Protein AF-A0A6I1YQI7-F1 (afdb_monomer_lite)

Structure (mmCIF, N/CA/C/O backbone):
data_AF-A0A6I1YQI7-F1
#
_entry.id   AF-A0A6I1YQI7-F1
#
loop_
_atom_site.group_PDB
_atom_site.id
_atom_site.type_symbol
_atom_site.label_atom_id
_atom_site.label_alt_id
_atom_site.label_comp_id
_atom_site.label_asym_id
_atom_site.label_entity_id
_atom_site.label_seq_id
_atom_site.pdbx_PDB_ins_code
_atom_site.Cartn_x
_atom_site.Cartn_y
_atom_site.Cartn_z
_atom_site.occupancy
_atom_site.B_iso_or_equiv
_atom_site.auth_seq_id
_atom_site.auth_comp_id
_atom_site.auth_asym_id
_atom_site.auth_atom_id
_atom_site.pdbx_PDB_model_num
ATOM 1 N N . MET A 1 1 ? -21.410 -5.349 -3.466 1.00 30.69 1 MET A N 1
ATOM 2 C CA . MET A 1 1 ? -21.920 -4.052 -3.978 1.00 30.69 1 MET A CA 1
ATOM 3 C C . MET A 1 1 ? -21.122 -3.729 -5.241 1.00 30.69 1 MET A C 1
ATOM 5 O O . MET A 1 1 ? -19.906 -3.779 -5.167 1.00 30.69 1 MET A O 1
ATOM 9 N N . HIS A 1 2 ? -21.737 -3.536 -6.415 1.00 34.19 2 HIS A N 1
ATOM 10 C CA . HIS A 1 2 ? -20.992 -3.316 -7.671 1.00 34.19 2 HIS A CA 1
ATOM 11 C C . HIS A 1 2 ? -20.750 -1.815 -7.875 1.00 34.19 2 HIS A C 1
ATOM 13 O O . HIS A 1 2 ? -21.708 -1.062 -8.041 1.00 34.19 2 HIS A O 1
ATOM 19 N N . HIS A 1 3 ? -19.485 -1.387 -7.859 1.00 39.25 3 HIS A N 1
ATOM 20 C CA . HIS A 1 3 ? -19.088 -0.004 -8.123 1.00 39.25 3 HIS A CA 1
ATOM 21 C C . HIS A 1 3 ? -18.187 0.053 -9.356 1.00 39.25 3 HIS A C 1
ATOM 23 O O . HIS A 1 3 ? -17.131 -0.569 -9.392 1.00 39.25 3 HIS A O 1
ATOM 29 N N . SER A 1 4 ? -18.617 0.795 -10.374 1.00 38.75 4 SER A N 1
ATOM 30 C CA . SER A 1 4 ? -17.836 1.068 -11.579 1.00 38.75 4 SER A CA 1
ATOM 31 C C . SER A 1 4 ? -17.200 2.453 -11.482 1.00 38.75 4 SER A C 1
ATOM 33 O O . SER A 1 4 ? -17.924 3.440 -11.338 1.00 38.75 4 SER A O 1
ATOM 35 N N . TYR A 1 5 ? -15.878 2.539 -11.623 1.00 39.06 5 TYR A N 1
ATOM 36 C CA . TYR A 1 5 ? -15.168 3.808 -11.791 1.00 39.06 5 TYR A CA 1
ATOM 37 C C . TYR A 1 5 ? -14.811 4.002 -13.266 1.00 39.06 5 TYR A C 1
ATOM 39 O O . TYR A 1 5 ? -14.244 3.122 -13.907 1.00 39.06 5 TYR A O 1
ATOM 47 N N . GLY A 1 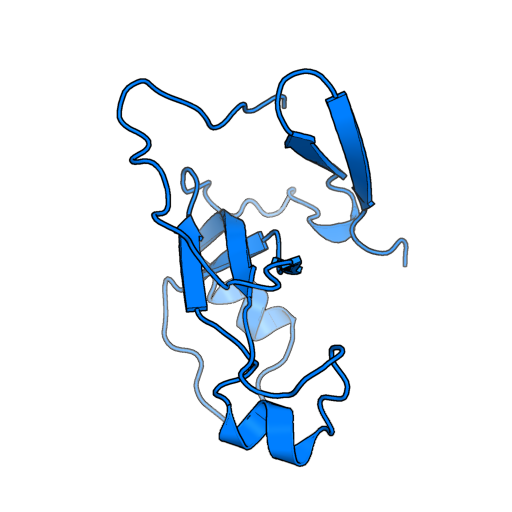6 ? -15.236 5.142 -13.812 1.00 44.47 6 GLY A N 1
ATOM 48 C CA . GLY A 1 6 ? -15.210 5.451 -15.243 1.00 44.47 6 GLY A CA 1
ATOM 49 C C . GLY A 1 6 ? -16.269 6.497 -15.589 1.00 44.47 6 GLY A C 1
ATOM 50 O O . GLY A 1 6 ? -17.145 6.254 -16.413 1.00 44.47 6 GLY A O 1
ATOM 51 N N . GLY A 1 7 ? -16.255 7.624 -14.874 1.00 33.59 7 GLY A N 1
ATOM 52 C CA . GLY A 1 7 ? -17.152 8.748 -15.139 1.00 33.59 7 GLY A CA 1
ATOM 53 C C . GLY A 1 7 ? -16.616 9.662 -16.250 1.00 33.59 7 GLY A C 1
ATOM 54 O O . GLY A 1 7 ? -15.406 9.680 -16.500 1.00 33.59 7 GLY A O 1
ATOM 55 N N . PRO A 1 8 ? -17.488 10.442 -16.915 1.00 30.09 8 PRO A N 1
ATOM 56 C CA . PRO A 1 8 ? -17.060 11.464 -17.866 1.00 30.09 8 PRO A CA 1
ATOM 57 C C . PRO A 1 8 ? -16.129 12.456 -17.152 1.00 30.09 8 PRO A C 1
ATOM 59 O O . PRO A 1 8 ? -16.554 13.151 -16.235 1.00 30.09 8 PRO A O 1
ATOM 62 N N . GLY A 1 9 ? -14.850 12.475 -17.538 1.00 39.84 9 GLY A N 1
ATOM 63 C CA . GLY A 1 9 ? -13.818 13.314 -16.912 1.00 39.84 9 GLY A CA 1
ATOM 64 C C . GLY A 1 9 ? -12.516 12.595 -16.548 1.00 39.84 9 GLY A C 1
ATOM 65 O O . GLY A 1 9 ? -11.545 13.269 -16.218 1.00 39.84 9 GLY A O 1
ATOM 66 N N . ALA A 1 10 ? -12.447 11.261 -16.646 1.00 44.53 10 ALA A N 1
ATOM 67 C CA . ALA A 1 10 ? -11.173 10.549 -16.537 1.00 44.53 10 ALA A CA 1
ATOM 68 C C . ALA A 1 10 ? -10.238 10.983 -17.681 1.00 44.53 10 ALA A C 1
ATOM 70 O O . ALA A 1 10 ? -10.503 10.714 -18.856 1.00 44.53 10 ALA A O 1
ATOM 71 N N . GLN A 1 11 ? -9.172 11.709 -17.345 1.00 41.81 11 GLN A N 1
ATOM 72 C CA . GLN A 1 11 ? -8.221 12.205 -18.331 1.00 41.81 11 GLN A CA 1
ATOM 73 C C . GLN A 1 11 ? -7.343 11.042 -18.828 1.00 41.81 11 GLN A C 1
ATOM 75 O O . GLN A 1 11 ? -6.831 10.281 -18.003 1.00 41.81 11 GLN A O 1
ATOM 80 N N . PRO A 1 12 ? -7.147 10.879 -20.149 1.00 49.44 12 PRO A N 1
ATOM 81 C CA . PRO A 1 12 ? -6.249 9.857 -20.675 1.00 49.44 12 PRO A CA 1
ATOM 82 C C . PRO A 1 12 ? -4.833 10.043 -20.123 1.00 49.44 12 PRO A C 1
ATOM 84 O O . PRO A 1 12 ? -4.306 11.156 -20.151 1.00 49.44 12 PRO A O 1
ATOM 87 N N . VAL A 1 13 ? -4.203 8.959 -19.664 1.00 52.16 13 VAL A N 1
ATOM 88 C CA . VAL A 1 13 ? -2.779 8.955 -19.300 1.00 52.16 13 VAL A CA 1
ATOM 89 C C . VAL A 1 13 ? -1.957 9.055 -20.596 1.00 52.16 13 VAL A C 1
ATOM 91 O O . VAL A 1 13 ? -2.028 8.133 -21.414 1.00 52.16 13 VAL A O 1
ATOM 94 N N . PRO A 1 14 ? -1.197 10.140 -20.842 1.00 43.88 14 PRO A N 1
ATOM 95 C CA . PRO A 1 14 ? -0.382 10.260 -22.052 1.00 43.88 14 PRO A CA 1
ATOM 96 C C . PRO A 1 14 ? 0.773 9.245 -22.015 1.00 43.88 14 PRO A C 1
ATOM 98 O O . PRO A 1 14 ? 1.411 9.098 -20.974 1.00 43.88 14 PRO A O 1
ATOM 101 N N . ARG A 1 15 ? 1.077 8.563 -23.130 1.00 60.75 15 ARG A N 1
ATOM 102 C CA . ARG A 1 15 ? 2.255 7.675 -23.265 1.00 60.75 15 ARG A CA 1
ATOM 103 C C . ARG A 1 15 ? 3.142 8.079 -24.439 1.00 60.75 15 ARG A C 1
ATOM 105 O O . ARG A 1 15 ? 2.623 8.570 -25.444 1.00 60.75 15 ARG A O 1
ATOM 112 N N . PRO A 1 16 ? 4.455 7.796 -24.328 1.00 45.50 16 PRO A N 1
ATOM 113 C CA . PRO A 1 16 ? 4.951 6.716 -25.190 1.00 45.50 16 PRO A CA 1
ATOM 114 C C . PRO A 1 16 ? 5.634 5.503 -24.518 1.00 45.50 16 PRO A C 1
ATOM 116 O O . PRO A 1 16 ? 5.692 4.480 -25.185 1.00 45.50 16 PRO A O 1
ATOM 119 N N . GLU A 1 17 ? 6.098 5.511 -23.258 1.00 52.25 17 GLU A N 1
ATOM 120 C CA . GLU A 1 17 ? 7.034 4.442 -22.795 1.00 52.25 17 GLU A CA 1
ATOM 121 C C . GLU A 1 17 ? 6.764 3.827 -21.404 1.00 52.25 17 GLU A C 1
ATOM 123 O O . GLU A 1 17 ? 7.649 3.200 -20.838 1.00 52.25 17 GLU A O 1
ATOM 128 N N . LEU A 1 18 ? 5.556 3.940 -20.834 1.00 54.88 18 LEU A N 1
ATOM 129 C CA . LEU A 1 18 ? 5.277 3.261 -19.552 1.00 54.88 18 LEU A CA 1
ATOM 130 C C . LEU A 1 18 ? 5.188 1.741 -19.758 1.00 54.88 18 LEU A C 1
ATOM 132 O O . LEU A 1 18 ? 4.372 1.294 -20.578 1.00 54.88 18 LEU A O 1
ATOM 136 N N . GLN A 1 19 ? 5.902 0.956 -18.950 1.00 55.78 19 GLN A N 1
ATOM 137 C CA . GLN A 1 19 ? 5.705 -0.497 -18.831 1.00 55.78 19 GLN A CA 1
ATOM 138 C C . GLN A 1 19 ? 4.636 -0.829 -17.778 1.00 55.78 19 GLN A C 1
ATOM 140 O O . GLN A 1 19 ? 4.703 -1.868 -17.138 1.00 55.78 19 GLN A O 1
ATOM 145 N N . ALA A 1 20 ? 3.656 0.061 -17.604 1.00 61.56 20 ALA A N 1
ATOM 146 C CA . ALA A 1 20 ? 2.817 0.129 -16.418 1.00 61.56 20 ALA A CA 1
ATOM 147 C C . ALA A 1 20 ? 2.053 -1.156 -16.062 1.00 61.56 20 ALA A C 1
ATOM 149 O O . ALA A 1 20 ? 1.393 -1.763 -16.912 1.00 61.56 20 ALA A O 1
ATOM 150 N N . PHE A 1 21 ? 2.051 -1.467 -14.765 1.00 68.50 21 PHE A N 1
ATOM 151 C CA . PHE A 1 21 ? 1.157 -2.436 -14.132 1.00 68.50 21 PHE A CA 1
ATOM 152 C C . PHE A 1 21 ? 0.192 -1.738 -13.169 1.00 68.50 21 PHE A C 1
ATOM 154 O O . PHE A 1 21 ? 0.418 -0.597 -12.763 1.00 68.50 21 PHE A O 1
ATOM 161 N N . PHE A 1 22 ? -0.893 -2.435 -12.823 1.00 68.94 22 PHE A N 1
ATOM 162 C CA . PHE A 1 22 ? -1.848 -1.977 -11.818 1.00 68.94 22 PHE A CA 1
ATOM 163 C C . PHE A 1 22 ? -1.560 -2.648 -10.472 1.00 68.94 22 PHE A C 1
ATOM 165 O O . PHE A 1 22 ? -1.574 -3.879 -10.391 1.00 68.94 22 PHE A O 1
ATOM 172 N N . GLY A 1 23 ? -1.272 -1.831 -9.459 1.00 62.62 23 GLY A N 1
ATOM 173 C CA . GLY A 1 23 ? -0.967 -2.234 -8.083 1.00 62.62 23 GLY A CA 1
ATOM 174 C C . GLY A 1 23 ? -2.103 -1.931 -7.099 1.00 62.62 23 GLY A C 1
ATOM 175 O O . GLY A 1 23 ? -3.096 -1.304 -7.464 1.00 62.62 23 GLY A O 1
ATOM 176 N N . GLU A 1 24 ? -1.940 -2.451 -5.879 1.00 68.31 24 GLU A N 1
ATOM 177 C CA . GLU A 1 24 ? -2.636 -2.095 -4.627 1.00 68.31 24 GLU A CA 1
ATOM 178 C C . GLU A 1 24 ? -4.084 -1.588 -4.756 1.00 68.31 24 GLU A C 1
ATOM 180 O O . GLU A 1 24 ? -4.346 -0.389 -4.804 1.00 68.31 24 GLU A O 1
ATOM 185 N N . PRO A 1 25 ? -5.079 -2.491 -4.765 1.00 79.94 25 PRO A N 1
ATOM 186 C CA . PRO A 1 25 ? -6.443 -2.083 -5.053 1.00 79.94 25 PRO A CA 1
ATOM 187 C C . PRO A 1 25 ? -7.203 -1.482 -3.861 1.00 79.94 25 PRO A C 1
ATOM 189 O O . PRO A 1 25 ? -8.371 -1.132 -4.018 1.00 79.94 25 PRO A O 1
ATOM 192 N N . VAL A 1 26 ? -6.608 -1.411 -2.666 1.00 88.94 26 VAL A N 1
ATOM 193 C CA . VAL A 1 26 ? -7.269 -0.921 -1.446 1.00 88.94 26 VAL A CA 1
ATOM 194 C C . VAL A 1 26 ? -6.377 0.094 -0.752 1.00 88.94 26 VAL A C 1
ATOM 196 O O . VAL A 1 26 ? -5.259 -0.238 -0.371 1.00 88.94 26 VAL A O 1
ATOM 199 N N . ALA A 1 27 ? -6.922 1.282 -0.507 1.00 92.69 27 ALA A N 1
ATOM 200 C CA . ALA A 1 27 ? -6.298 2.313 0.306 1.00 92.69 27 ALA A CA 1
ATOM 201 C C . ALA A 1 27 ? -7.110 2.611 1.569 1.00 92.69 27 ALA A C 1
ATOM 203 O O . ALA A 1 27 ? -8.322 2.376 1.649 1.00 92.69 27 ALA A O 1
ATOM 204 N N . PHE A 1 28 ? -6.407 3.159 2.556 1.00 94.88 28 PHE A N 1
ATOM 205 C CA . PHE A 1 28 ? -6.929 3.494 3.872 1.00 94.88 28 PHE A CA 1
ATOM 206 C C . PHE A 1 28 ? -6.778 4.989 4.132 1.00 94.88 28 PHE A C 1
ATOM 208 O O . PHE A 1 28 ? -5.677 5.532 4.030 1.00 94.88 28 PHE A O 1
ATOM 215 N N . ARG A 1 29 ? -7.866 5.649 4.532 1.00 96.00 29 ARG A N 1
ATOM 216 C CA . ARG A 1 29 ? -7.795 6.985 5.123 1.00 96.00 29 ARG A CA 1
ATOM 217 C C . ARG A 1 29 ? -7.669 6.850 6.634 1.00 96.00 29 ARG A C 1
ATOM 219 O O . ARG A 1 29 ? -8.502 6.209 7.272 1.00 96.00 29 ARG A O 1
ATOM 226 N N . LEU A 1 30 ? -6.624 7.449 7.192 1.00 96.69 30 LEU A N 1
ATOM 227 C CA . LEU A 1 30 ? -6.424 7.522 8.635 1.00 96.69 30 LEU A CA 1
ATOM 228 C C . LEU A 1 30 ? -7.239 8.686 9.214 1.00 96.69 30 LEU A C 1
ATOM 230 O O . LEU A 1 30 ? -7.161 9.807 8.710 1.00 96.69 30 LEU A O 1
ATOM 234 N N . GLY A 1 31 ? -7.998 8.418 10.275 1.00 96.62 31 GLY A N 1
ATOM 235 C CA . GLY A 1 31 ? -8.680 9.432 11.082 1.00 96.62 31 GLY A CA 1
ATOM 236 C C . GLY A 1 31 ? -7.812 9.966 12.224 1.00 96.62 31 GLY A C 1
ATOM 237 O O . GLY A 1 31 ? -8.083 11.040 12.759 1.00 96.62 31 GLY A O 1
ATOM 238 N N . GLU A 1 32 ? -6.755 9.237 12.576 1.00 95.50 32 GLU A N 1
ATOM 239 C CA . GLU A 1 32 ? -5.776 9.606 13.594 1.00 95.50 32 GLU A CA 1
ATOM 240 C C . GLU A 1 32 ? -4.367 9.148 13.197 1.00 95.50 32 GLU A C 1
ATOM 242 O O . GLU A 1 32 ? -4.181 8.249 12.377 1.00 95.50 32 GLU A O 1
ATOM 247 N N . ASP A 1 33 ? -3.356 9.786 13.781 1.00 95.50 33 ASP A N 1
ATOM 248 C CA . ASP A 1 33 ? -1.962 9.462 13.499 1.00 95.50 33 ASP A CA 1
ATOM 249 C C . ASP A 1 33 ? -1.570 8.099 14.088 1.00 95.50 33 ASP A C 1
ATOM 251 O O . ASP A 1 33 ? -1.708 7.866 15.290 1.00 95.50 33 ASP A O 1
ATOM 255 N N . L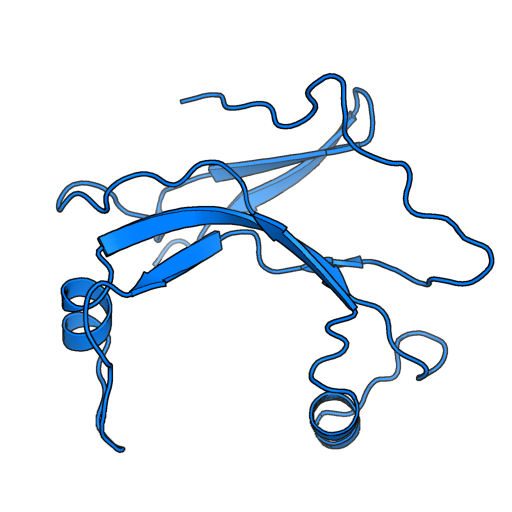EU A 1 34 ? -0.932 7.252 13.279 1.00 95.00 34 LEU A N 1
ATOM 256 C CA . LEU A 1 34 ? -0.223 6.066 13.759 1.00 95.00 34 LEU A CA 1
ATOM 257 C C . LEU A 1 34 ? 1.215 6.435 14.139 1.00 95.00 34 LEU A C 1
ATOM 259 O O . LEU A 1 34 ? 1.965 6.984 13.330 1.00 95.00 34 LEU A O 1
ATOM 263 N N . ARG A 1 35 ? 1.618 6.140 15.379 1.00 91.31 35 ARG A N 1
ATOM 264 C CA . ARG A 1 35 ? 2.959 6.455 15.895 1.00 91.31 35 ARG A CA 1
ATOM 265 C C . ARG A 1 35 ? 3.526 5.304 16.715 1.00 91.31 35 ARG A C 1
ATOM 267 O O . ARG A 1 35 ? 2.871 4.806 17.620 1.00 91.31 35 ARG A O 1
ATOM 274 N N . GLY A 1 36 ? 4.787 4.973 16.465 1.00 78.25 36 GLY A N 1
ATOM 275 C CA . GLY A 1 36 ? 5.568 4.028 17.261 1.00 78.25 36 GLY A CA 1
ATOM 276 C C . GLY A 1 36 ? 6.441 3.130 16.384 1.00 78.25 36 GLY A C 1
ATOM 277 O O . GLY A 1 36 ? 6.273 3.121 15.166 1.00 78.25 36 GLY A O 1
ATOM 278 N N . PRO A 1 37 ? 7.374 2.369 16.977 1.00 82.69 37 PRO A N 1
ATOM 279 C CA . PRO A 1 37 ? 7.910 1.169 16.342 1.00 82.69 37 PRO A CA 1
ATOM 280 C C . PRO A 1 37 ? 6.960 -0.037 16.492 1.00 82.69 37 PRO A C 1
ATOM 282 O O . PRO A 1 37 ? 7.010 -0.949 15.676 1.00 82.69 37 PRO A O 1
ATOM 285 N N . GLU A 1 38 ? 6.090 -0.039 17.510 1.00 86.94 38 GLU A N 1
ATOM 286 C CA . GLU A 1 38 ? 5.189 -1.149 17.860 1.00 86.94 38 GLU A CA 1
ATOM 287 C C . GLU A 1 38 ? 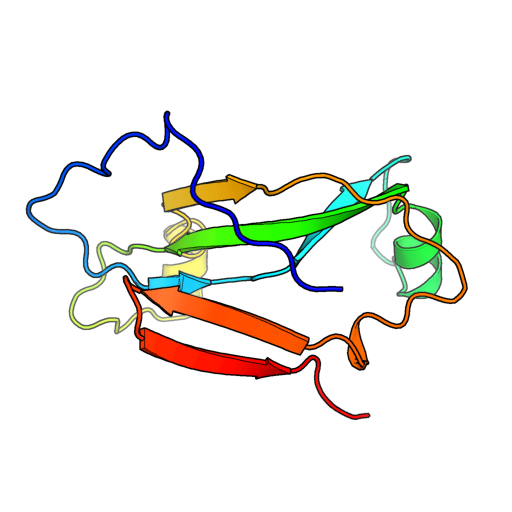3.728 -0.823 17.500 1.00 86.94 38 GLU A C 1
ATOM 289 O O . GLU A 1 38 ? 2.885 -0.626 18.370 1.00 86.94 38 GLU A O 1
ATOM 294 N N . VAL A 1 39 ? 3.431 -0.726 16.202 1.00 94.00 39 VAL A N 1
ATOM 295 C CA . VAL A 1 39 ? 2.055 -0.593 15.692 1.00 94.00 39 VAL A CA 1
ATOM 296 C C . VAL A 1 39 ? 1.545 -1.974 15.277 1.00 94.00 39 VAL A C 1
ATOM 298 O O . VAL A 1 39 ? 2.151 -2.623 14.425 1.00 94.00 39 VAL A O 1
ATOM 301 N N . ASP A 1 40 ? 0.436 -2.427 15.869 1.00 92.88 40 ASP A N 1
ATOM 302 C CA . ASP A 1 40 ? -0.204 -3.706 15.539 1.00 92.88 40 ASP A CA 1
ATOM 303 C C . ASP A 1 40 ? -1.476 -3.541 14.687 1.00 92.88 40 ASP A C 1
ATOM 305 O O . ASP A 1 40 ? -1.981 -2.438 14.471 1.00 92.88 40 ASP A O 1
ATOM 309 N N . GLY A 1 41 ? -2.017 -4.656 14.187 1.00 90.62 41 GLY A N 1
ATOM 310 C CA . GLY A 1 41 ? -3.195 -4.635 13.313 1.00 90.62 41 GLY A CA 1
ATOM 311 C C . GLY A 1 41 ? -4.462 -4.079 13.976 1.00 90.62 41 GLY A C 1
ATOM 312 O O . GLY A 1 41 ? -5.304 -3.507 13.285 1.00 90.62 41 GLY A O 1
ATOM 313 N N . HIS A 1 42 ? -4.606 -4.208 15.300 1.00 90.94 42 HIS A N 1
ATOM 314 C CA . HIS A 1 42 ? -5.752 -3.644 16.017 1.00 90.94 42 HIS A CA 1
ATOM 315 C C . HIS A 1 42 ? -5.652 -2.118 16.094 1.00 90.94 42 HIS A C 1
ATOM 317 O O . HIS A 1 42 ? -6.630 -1.424 15.820 1.00 90.94 42 HIS A O 1
ATOM 323 N N . THR A 1 43 ? -4.451 -1.612 16.371 1.00 93.75 43 THR A N 1
ATOM 324 C CA . THR A 1 43 ? -4.126 -0.183 16.371 1.00 93.75 43 THR A CA 1
ATOM 325 C C . THR A 1 43 ? -4.353 0.426 14.988 1.00 93.75 43 THR A C 1
ATOM 327 O O . THR A 1 43 ? -5.014 1.452 14.873 1.00 93.75 43 THR A O 1
ATOM 330 N N . VAL A 1 44 ? -3.896 -0.241 13.919 1.00 93.81 44 VAL A N 1
ATOM 331 C CA . VAL A 1 44 ? -4.170 0.198 12.537 1.00 93.81 44 VAL A CA 1
ATOM 332 C C . VAL A 1 44 ? -5.672 0.230 12.259 1.00 93.81 44 VAL A C 1
ATOM 334 O O . VAL A 1 44 ? -6.170 1.241 11.779 1.00 93.81 44 VAL A O 1
ATOM 337 N N . ARG A 1 45 ? -6.413 -0.841 12.582 1.00 92.44 45 ARG A N 1
ATOM 338 C CA . ARG A 1 45 ? -7.872 -0.903 12.367 1.00 92.44 45 ARG A CA 1
ATOM 339 C C . ARG A 1 45 ? -8.594 0.251 13.066 1.00 92.44 45 ARG A C 1
ATOM 341 O O . ARG A 1 45 ? -9.508 0.811 12.475 1.00 92.44 45 ARG A O 1
ATOM 348 N N . ALA A 1 46 ? -8.206 0.574 14.300 1.00 92.50 46 ALA A N 1
ATOM 349 C CA . ALA A 1 46 ? -8.808 1.661 15.070 1.00 92.50 46 ALA A CA 1
ATOM 350 C C . ALA A 1 46 ? -8.519 3.043 14.462 1.00 92.50 46 ALA A C 1
ATOM 352 O O . ALA A 1 46 ? -9.401 3.899 14.467 1.00 92.50 46 ALA A O 1
ATOM 353 N N . ALA A 1 47 ? -7.329 3.225 13.884 1.00 95.56 47 ALA A N 1
ATOM 354 C CA . ALA A 1 47 ? -6.914 4.498 13.309 1.00 95.56 47 ALA A CA 1
ATOM 355 C C . ALA A 1 47 ? -7.509 4.800 11.925 1.00 95.56 47 ALA A C 1
ATOM 357 O O . ALA A 1 47 ? -7.487 5.947 11.475 1.00 95.56 47 ALA A O 1
ATOM 358 N N . VAL A 1 48 ? -8.020 3.789 11.219 1.00 96.38 48 VAL A N 1
ATOM 359 C CA . VAL A 1 48 ? -8.619 3.948 9.888 1.00 96.38 48 VAL A CA 1
ATOM 360 C C . VAL A 1 48 ? -10.056 4.456 10.004 1.00 96.38 48 VAL A C 1
ATOM 362 O O . VAL A 1 48 ? -10.912 3.801 10.596 1.00 96.38 48 VAL A O 1
ATOM 365 N N . SER A 1 49 ? -10.350 5.586 9.363 1.00 96.38 49 SER A N 1
ATOM 366 C CA . SER A 1 49 ? -11.700 6.150 9.277 1.00 96.38 49 SER A CA 1
ATOM 367 C C . SER A 1 49 ? -12.456 5.689 8.027 1.00 96.38 49 SER A C 1
ATOM 369 O O . SER A 1 49 ? -13.655 5.403 8.094 1.00 96.38 49 SER A O 1
ATOM 371 N N . GLU A 1 50 ? -11.772 5.561 6.887 1.00 97.00 50 GLU A N 1
ATOM 372 C CA . GLU A 1 50 ? -12.370 5.115 5.626 1.00 97.00 50 GLU A CA 1
ATOM 373 C C . GLU A 1 50 ? -11.473 4.147 4.861 1.00 97.00 50 GLU A C 1
ATOM 375 O O . GLU A 1 50 ? -10.247 4.174 4.950 1.00 97.00 50 GLU A O 1
ATOM 380 N N . VAL A 1 51 ? -12.118 3.327 4.039 1.00 95.44 51 VAL A N 1
ATOM 381 C CA . VAL A 1 51 ? -11.494 2.492 3.018 1.00 95.44 51 VAL A CA 1
ATOM 382 C C . VAL A 1 51 ? -11.941 2.953 1.639 1.00 95.44 51 VAL A C 1
ATOM 384 O O . VAL A 1 51 ? -13.045 3.477 1.464 1.00 95.44 51 VAL A O 1
ATOM 387 N N . LEU A 1 52 ? -11.104 2.733 0.637 1.00 93.62 52 LEU A N 1
ATOM 388 C CA . LEU A 1 52 ? -11.442 3.007 -0.750 1.00 93.62 52 LEU A CA 1
ATOM 389 C C . LEU A 1 52 ? -10.755 2.004 -1.667 1.00 93.62 52 LEU A C 1
ATOM 391 O O . LEU A 1 52 ? -9.690 1.479 -1.353 1.00 93.62 52 LEU A O 1
ATOM 395 N N . VAL A 1 53 ? -11.375 1.765 -2.820 1.00 91.62 53 VAL A N 1
ATOM 396 C CA . VAL A 1 53 ? -10.689 1.093 -3.923 1.00 91.62 53 VAL A CA 1
ATOM 397 C C . VAL A 1 53 ? -9.752 2.103 -4.569 1.00 91.62 53 VAL A C 1
ATOM 399 O O . VAL A 1 53 ? -10.179 3.220 -4.861 1.00 91.62 53 VAL A O 1
ATOM 402 N N . GLU A 1 54 ? -8.510 1.719 -4.809 1.00 89.19 54 GLU A N 1
ATOM 403 C CA . GLU A 1 54 ? -7.507 2.543 -5.477 1.00 89.19 54 GLU A CA 1
ATOM 404 C C . GLU A 1 54 ? -7.015 1.847 -6.745 1.00 89.19 54 GLU A C 1
ATOM 406 O O . GLU A 1 54 ? -6.999 0.624 -6.840 1.00 89.19 54 GLU A O 1
ATOM 411 N N . LEU A 1 55 ? -6.675 2.631 -7.764 1.00 87.94 55 LEU A N 1
ATOM 412 C CA . LEU A 1 55 ? -5.913 2.141 -8.902 1.00 87.94 55 LEU A CA 1
ATOM 413 C C . LEU A 1 55 ? -4.529 2.774 -8.850 1.00 87.94 55 LEU A C 1
ATOM 415 O O . LEU A 1 55 ? -4.370 3.950 -9.193 1.00 87.94 55 LEU A O 1
ATOM 419 N N . GLU A 1 56 ? -3.536 1.992 -8.448 1.00 87.44 56 GLU A N 1
ATOM 420 C CA . GLU A 1 56 ? -2.146 2.413 -8.513 1.00 87.44 56 GLU A CA 1
ATOM 421 C C . GLU A 1 56 ? -1.569 2.089 -9.892 1.00 87.44 56 GLU A C 1
ATOM 423 O O . GLU A 1 56 ? -1.680 0.968 -10.390 1.00 87.44 56 GLU A O 1
ATOM 428 N N . VAL A 1 57 ? -0.956 3.083 -10.525 1.00 87.31 57 VAL A N 1
ATOM 429 C CA . VAL A 1 57 ? -0.126 2.904 -11.713 1.00 87.31 57 VAL A CA 1
ATOM 430 C C . VAL A 1 57 ? 1.319 2.876 -11.242 1.00 87.31 57 VAL A C 1
ATOM 432 O O . VAL A 1 57 ? 1.838 3.905 -10.796 1.00 87.31 57 VAL A O 1
ATOM 435 N N . ILE A 1 58 ? 1.958 1.719 -11.392 1.00 88.19 58 ILE A N 1
ATOM 436 C CA . ILE A 1 58 ? 3.384 1.549 -11.114 1.00 88.19 58 ILE A CA 1
ATOM 437 C C . ILE A 1 58 ? 4.186 1.538 -12.413 1.00 88.19 58 ILE A C 1
ATOM 439 O O . ILE A 1 58 ? 3.750 0.964 -13.412 1.00 88.19 58 ILE A O 1
ATOM 443 N N . ASP A 1 59 ? 5.348 2.179 -12.408 1.00 89.19 59 ASP A N 1
ATOM 444 C CA . ASP A 1 59 ? 6.283 2.230 -13.528 1.00 89.19 59 ASP A CA 1
ATOM 445 C C . ASP A 1 59 ? 7.706 2.417 -13.003 1.00 89.19 59 ASP A C 1
ATOM 447 O O . ASP A 1 59 ? 7.925 3.136 -12.031 1.00 89.19 59 ASP A O 1
ATOM 451 N N . THR A 1 60 ? 8.671 1.759 -13.638 1.00 87.19 60 THR A N 1
ATOM 452 C CA . THR A 1 60 ? 10.053 1.722 -13.157 1.00 87.19 60 THR A CA 1
ATOM 453 C C . THR A 1 60 ? 11.038 1.936 -14.307 1.00 87.19 60 THR A C 1
ATOM 455 O O . THR A 1 60 ? 10.824 1.408 -15.402 1.00 87.19 60 THR A O 1
ATOM 458 N N . PRO A 1 61 ? 12.157 2.662 -14.099 1.00 85.25 61 PRO A N 1
ATOM 459 C CA . PRO A 1 61 ? 13.208 2.788 -15.103 1.00 85.25 61 PRO A CA 1
ATOM 460 C C . PRO A 1 61 ? 14.036 1.500 -15.244 1.00 85.25 61 PRO A C 1
ATOM 462 O O . PRO A 1 61 ? 14.865 1.396 -16.151 1.00 85.25 61 PRO A O 1
ATOM 465 N N . TYR A 1 62 ? 13.849 0.515 -14.357 1.00 84.81 62 TYR A N 1
ATOM 466 C CA . TYR A 1 62 ? 14.491 -0.791 -14.466 1.00 84.81 62 TYR A CA 1
ATOM 467 C C . TYR A 1 62 ? 13.861 -1.587 -15.617 1.00 84.81 62 TYR A C 1
ATOM 469 O O . TYR A 1 62 ? 12.692 -1.963 -15.581 1.00 84.81 62 TYR A O 1
ATOM 477 N N . GLY A 1 63 ? 14.655 -1.863 -16.653 1.00 82.44 63 GLY A N 1
ATOM 478 C CA . GLY A 1 63 ? 14.204 -2.618 -17.823 1.00 82.44 63 GLY A CA 1
ATOM 479 C C . GLY A 1 63 ? 13.718 -4.034 -17.487 1.00 82.44 63 GLY A C 1
ATOM 480 O O . GLY A 1 63 ? 14.201 -4.673 -16.548 1.00 82.44 63 GLY A O 1
ATOM 481 N N . ASP A 1 64 ? 12.770 -4.529 -18.287 1.00 81.50 64 ASP A N 1
ATOM 482 C CA . ASP A 1 64 ? 12.191 -5.877 -18.194 1.00 81.50 64 ASP A CA 1
ATOM 483 C C . ASP A 1 64 ? 11.651 -6.252 -16.799 1.00 81.50 64 ASP A C 1
ATOM 485 O O . ASP A 1 64 ? 11.646 -7.431 -16.436 1.00 81.50 64 ASP A O 1
ATOM 489 N N . TRP A 1 65 ? 11.243 -5.267 -15.988 1.00 81.69 65 TRP A N 1
ATOM 490 C CA . TRP A 1 65 ? 10.777 -5.463 -14.606 1.00 81.69 65 TRP A CA 1
ATOM 491 C C . TRP A 1 65 ? 11.770 -6.201 -13.697 1.00 81.69 65 TRP A C 1
ATOM 493 O O . TRP A 1 65 ? 11.406 -6.793 -12.677 1.00 81.69 65 TRP A O 1
ATOM 503 N N . ARG A 1 66 ? 13.065 -6.141 -14.026 1.00 86.12 66 ARG A N 1
ATOM 504 C CA . ARG A 1 66 ? 14.142 -6.689 -13.193 1.00 86.12 66 ARG A CA 1
ATOM 505 C C . ARG A 1 66 ? 14.504 -5.697 -12.094 1.00 86.12 66 ARG A C 1
ATOM 507 O O . ARG A 1 66 ? 15.593 -5.127 -12.088 1.00 86.12 66 ARG A O 1
ATOM 514 N N . LEU A 1 67 ? 13.567 -5.504 -11.173 1.00 87.81 67 LEU A N 1
ATOM 515 C CA . LEU A 1 67 ? 13.662 -4.560 -10.067 1.00 87.81 67 LEU A CA 1
ATOM 516 C C . LEU A 1 67 ? 14.123 -5.287 -8.787 1.00 87.81 67 LEU A C 1
ATOM 518 O O . LEU A 1 67 ? 13.319 -5.968 -8.148 1.00 87.81 67 LEU A O 1
ATOM 522 N N . PRO A 1 68 ? 15.409 -5.202 -8.390 1.00 91.69 68 PRO A N 1
ATOM 523 C CA . PRO A 1 68 ? 15.855 -5.754 -7.110 1.00 91.69 68 PRO A CA 1
ATOM 524 C C . PRO A 1 68 ? 15.243 -4.965 -5.944 1.00 91.69 68 PRO A C 1
ATOM 526 O O . PRO A 1 68 ? 14.927 -3.790 -6.101 1.00 91.69 68 PRO A O 1
ATOM 529 N N . LEU A 1 69 ? 15.146 -5.559 -4.747 1.00 94.12 69 LEU A N 1
ATOM 530 C CA . LEU A 1 69 ? 14.538 -4.911 -3.571 1.00 94.12 69 LEU A CA 1
ATOM 531 C C . LEU A 1 69 ? 15.131 -3.523 -3.274 1.00 94.12 69 LEU A C 1
ATOM 533 O O . LEU A 1 69 ? 14.399 -2.564 -3.059 1.00 94.12 69 LEU A O 1
ATOM 537 N N . GLN A 1 70 ? 16.458 -3.396 -3.291 1.00 96.19 70 GLN A N 1
ATOM 538 C CA . GLN A 1 70 ? 17.128 -2.112 -3.057 1.00 96.19 70 GLN A CA 1
ATOM 539 C C . GLN A 1 70 ? 16.823 -1.110 -4.176 1.00 96.19 70 GLN A C 1
ATOM 541 O O . GLN A 1 70 ? 16.708 0.083 -3.913 1.00 96.19 70 GLN A O 1
ATOM 546 N N . GLY A 1 71 ? 16.666 -1.607 -5.406 1.00 94.50 71 GLY A N 1
ATOM 547 C CA . GLY A 1 71 ? 16.232 -0.814 -6.550 1.00 94.50 71 GLY A CA 1
ATOM 548 C C . GLY A 1 71 ? 14.803 -0.319 -6.377 1.00 94.50 71 GLY A C 1
ATOM 549 O O . GLY A 1 71 ? 14.565 0.861 -6.578 1.00 94.50 71 GLY A O 1
ATOM 550 N N . SER A 1 72 ? 13.894 -1.172 -5.899 1.00 92.81 72 SER A N 1
ATOM 551 C CA . SER A 1 72 ? 12.519 -0.792 -5.560 1.00 92.81 72 SER A CA 1
ATOM 552 C C . SER A 1 72 ? 12.492 0.309 -4.506 1.00 92.81 72 SER A C 1
ATOM 554 O O . SER A 1 72 ? 11.759 1.274 -4.661 1.00 92.81 72 SER A O 1
ATOM 556 N N . VAL A 1 73 ? 13.306 0.209 -3.450 1.00 96.06 73 VAL A N 1
ATOM 557 C CA . VAL A 1 73 ? 13.405 1.273 -2.434 1.00 96.06 73 VAL A CA 1
ATOM 558 C C . VAL A 1 73 ? 13.920 2.575 -3.053 1.00 96.06 73 VAL A C 1
ATOM 560 O O . VAL A 1 73 ? 13.351 3.636 -2.811 1.00 96.06 73 VAL A O 1
ATOM 563 N N . ALA A 1 74 ? 14.979 2.501 -3.864 1.00 94.94 74 ALA A N 1
ATOM 564 C CA . ALA A 1 74 ? 15.560 3.670 -4.524 1.00 94.94 74 ALA A CA 1
ATOM 565 C C . ALA A 1 74 ? 14.615 4.312 -5.558 1.00 94.94 74 ALA A C 1
ATOM 567 O O . ALA A 1 74 ? 14.687 5.516 -5.782 1.00 94.94 74 ALA A O 1
ATOM 568 N N . ASP A 1 75 ? 13.733 3.515 -6.155 1.00 93.75 75 ASP A N 1
ATOM 569 C CA . ASP A 1 75 ? 12.747 3.909 -7.161 1.00 93.75 75 ASP A CA 1
ATOM 570 C C . ASP A 1 75 ? 11.368 4.212 -6.556 1.00 93.75 75 ASP A C 1
ATOM 572 O O . ASP A 1 75 ? 10.349 4.120 -7.232 1.00 93.75 75 ASP A O 1
ATOM 576 N N . ASN A 1 76 ? 11.307 4.529 -5.257 1.00 93.88 76 ASN A N 1
ATOM 577 C CA . ASN A 1 76 ? 10.057 4.864 -4.568 1.00 93.88 76 ASN A CA 1
ATOM 578 C C . ASN A 1 76 ? 8.946 3.811 -4.783 1.00 93.88 76 ASN A C 1
ATOM 580 O O . ASN A 1 76 ? 7.803 4.138 -5.088 1.00 93.88 76 ASN A O 1
ATOM 584 N N . ALA A 1 77 ? 9.313 2.534 -4.681 1.00 92.38 77 ALA A N 1
ATOM 585 C CA . ALA A 1 77 ? 8.456 1.377 -4.936 1.00 92.38 77 ALA A CA 1
ATOM 586 C C . ALA A 1 77 ? 7.809 1.342 -6.335 1.00 92.38 77 ALA A C 1
ATOM 588 O O . ALA A 1 77 ? 6.745 0.757 -6.499 1.00 92.38 77 ALA A O 1
ATOM 589 N N . ALA A 1 78 ? 8.456 1.941 -7.343 1.00 92.12 78 ALA A N 1
ATOM 590 C CA . ALA A 1 78 ? 7.911 2.114 -8.691 1.00 92.12 78 ALA A CA 1
ATOM 591 C C . ALA A 1 78 ? 6.590 2.911 -8.721 1.00 92.12 78 ALA A C 1
ATOM 593 O O . ALA A 1 78 ? 5.861 2.866 -9.711 1.00 92.12 78 ALA A O 1
ATOM 594 N N . ALA A 1 79 ? 6.256 3.646 -7.655 1.00 90.31 79 ALA A N 1
ATOM 595 C CA . ALA A 1 79 ? 5.017 4.406 -7.580 1.00 90.31 79 ALA A CA 1
ATOM 596 C C . ALA A 1 79 ? 5.052 5.574 -8.575 1.00 90.31 79 ALA A C 1
ATOM 598 O O . ALA A 1 79 ? 5.877 6.486 -8.455 1.00 90.31 79 ALA A O 1
ATOM 599 N N . ALA A 1 80 ? 4.132 5.571 -9.545 1.00 90.12 80 ALA A N 1
ATOM 600 C CA . ALA A 1 80 ? 4.060 6.609 -10.571 1.00 90.12 80 ALA A CA 1
ATOM 601 C C . ALA A 1 80 ? 2.805 7.480 -10.438 1.00 90.12 80 ALA A C 1
ATOM 603 O O . ALA A 1 80 ? 2.893 8.710 -10.507 1.00 90.12 80 ALA A O 1
ATOM 604 N N . ARG A 1 81 ? 1.619 6.874 -10.282 1.00 89.88 81 ARG A N 1
ATOM 605 C CA . ARG A 1 81 ? 0.344 7.595 -10.093 1.00 89.88 81 ARG A CA 1
ATOM 606 C C . ARG A 1 81 ? -0.620 6.786 -9.237 1.00 89.88 81 ARG A C 1
ATOM 608 O O . ARG A 1 81 ? -0.621 5.567 -9.305 1.00 89.88 81 ARG A O 1
ATOM 615 N N . SER A 1 82 ? -1.516 7.479 -8.547 1.00 88.38 82 SER A N 1
ATOM 616 C CA . SER A 1 82 ? -2.645 6.875 -7.843 1.00 88.38 82 SER A CA 1
ATOM 617 C C . SER A 1 82 ? -3.954 7.514 -8.315 1.00 88.38 82 SER A C 1
ATOM 619 O O . SER A 1 82 ? -4.009 8.712 -8.627 1.00 88.38 82 SER A O 1
ATOM 621 N N . VAL A 1 83 ? -4.999 6.694 -8.431 1.00 90.75 83 VAL A N 1
ATOM 622 C CA . VAL A 1 83 ? -6.368 7.128 -8.721 1.00 90.75 83 VAL A CA 1
ATOM 623 C C . VAL A 1 83 ? -7.292 6.544 -7.649 1.00 90.75 83 VAL A C 1
ATOM 625 O O . VAL A 1 83 ? -7.759 5.410 -7.795 1.00 90.75 83 VAL A O 1
ATOM 628 N N . PRO A 1 84 ? -7.568 7.296 -6.571 1.00 91.00 84 PRO A N 1
ATOM 629 C CA . PRO A 1 84 ? -8.457 6.844 -5.515 1.00 91.00 84 PRO A CA 1
ATOM 630 C C . PRO A 1 84 ? -9.922 6.870 -5.967 1.00 91.00 84 PRO A C 1
ATOM 632 O O . PRO A 1 84 ? -10.378 7.782 -6.665 1.00 91.00 84 PRO A O 1
ATOM 635 N N . GLY A 1 85 ? -10.674 5.858 -5.547 1.00 90.25 85 GLY A N 1
ATOM 636 C CA . GLY A 1 85 ? -12.123 5.800 -5.667 1.00 90.25 85 GLY A CA 1
ATOM 637 C C . GLY A 1 85 ? -12.838 6.600 -4.575 1.00 90.25 85 GLY A C 1
ATOM 638 O O . GLY A 1 85 ? -12.265 7.424 -3.867 1.00 90.25 85 GLY A O 1
ATOM 639 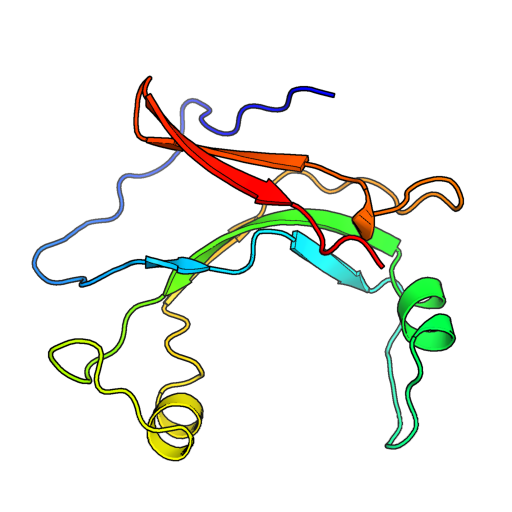N N . ARG A 1 86 ? -14.140 6.348 -4.429 1.00 93.12 86 ARG A N 1
ATOM 640 C CA . ARG A 1 86 ? -14.955 6.928 -3.360 1.00 93.12 86 ARG A CA 1
ATOM 64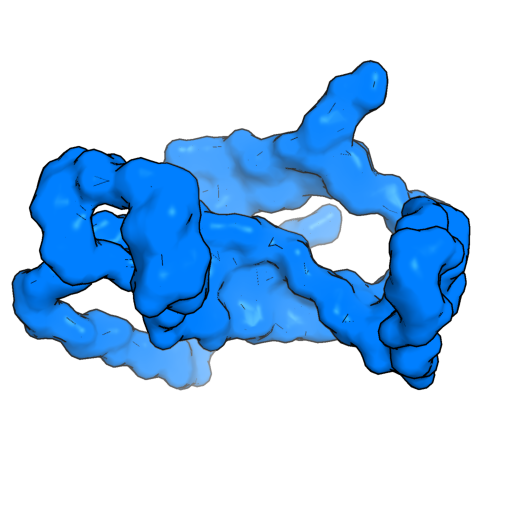1 C C . ARG A 1 86 ? -14.585 6.301 -2.019 1.00 93.12 86 ARG A C 1
ATOM 643 O O . ARG A 1 86 ? -14.559 5.081 -1.889 1.00 93.12 86 ARG A O 1
ATOM 650 N N . GLU A 1 87 ? -14.436 7.159 -1.023 1.00 93.88 87 GLU A N 1
ATOM 651 C CA . GLU A 1 87 ? -14.261 6.783 0.376 1.00 93.88 87 GLU A CA 1
ATOM 652 C C . GLU A 1 87 ? -15.538 6.153 0.955 1.00 93.88 87 GLU A C 1
ATOM 654 O O . GLU A 1 87 ? -16.662 6.635 0.750 1.00 93.88 87 GLU A O 1
ATOM 659 N N . ILE A 1 88 ? -15.363 5.059 1.690 1.00 94.38 88 ILE A N 1
ATOM 660 C CA . ILE A 1 88 ? -16.415 4.326 2.390 1.00 94.38 88 ILE A CA 1
ATOM 661 C C . ILE A 1 88 ? -16.009 4.240 3.866 1.00 94.38 88 ILE A C 1
ATOM 663 O O . ILE A 1 88 ? -14.920 3.742 4.147 1.00 94.38 88 ILE A O 1
ATOM 667 N N . PRO A 1 89 ? -16.854 4.682 4.817 1.00 95.06 89 PRO A N 1
ATOM 668 C CA . PRO A 1 89 ? -16.579 4.516 6.242 1.00 95.06 89 PRO A CA 1
ATOM 669 C C . PRO A 1 89 ? -16.264 3.064 6.599 1.00 95.06 89 PRO A C 1
ATOM 671 O O . PRO A 1 89 ? -17.006 2.155 6.214 1.00 95.06 89 PRO A O 1
ATOM 674 N N . LEU A 1 90 ? -15.176 2.846 7.340 1.00 92.69 90 LEU A N 1
ATOM 675 C CA . LEU A 1 90 ? -14.821 1.513 7.815 1.00 92.69 90 LEU A CA 1
ATOM 676 C C . LEU A 1 90 ? -15.822 1.079 8.897 1.00 92.69 90 LEU A C 1
ATOM 678 O O . LEU A 1 90 ? -15.852 1.638 9.991 1.00 92.69 90 LEU A O 1
ATOM 682 N N . HIS A 1 91 ? -16.651 0.075 8.596 1.00 88.38 91 HIS A N 1
ATOM 683 C CA . HIS A 1 91 ? -17.606 -0.492 9.554 1.00 88.38 91 HIS A CA 1
ATOM 684 C C . HIS A 1 91 ? -17.014 -1.731 10.256 1.00 88.38 91 HIS A C 1
ATOM 686 O O . HIS A 1 91 ? -16.241 -2.468 9.633 1.00 88.38 91 HIS A O 1
ATOM 692 N N . PRO A 1 92 ? -17.382 -2.024 11.520 1.00 86.38 92 PRO A N 1
ATOM 693 C CA . PRO A 1 92 ? -16.956 -3.240 12.216 1.00 86.38 92 PRO A CA 1
ATOM 694 C C . PRO A 1 92 ? -17.223 -4.538 11.445 1.00 86.38 92 PRO A C 1
ATOM 696 O O . PRO A 1 92 ? -16.375 -5.430 11.469 1.00 86.38 92 PRO A O 1
ATOM 699 N N . ASP A 1 93 ? -18.346 -4.593 10.725 1.00 87.88 93 ASP A N 1
ATOM 700 C CA . ASP A 1 93 ? -18.799 -5.763 9.956 1.00 87.88 93 ASP A CA 1
ATOM 701 C C . ASP A 1 93 ? -18.142 -5.897 8.572 1.00 87.88 93 ASP A C 1
ATOM 703 O O . ASP A 1 93 ? -18.381 -6.881 7.874 1.00 87.88 93 ASP A O 1
ATOM 707 N N . LEU A 1 94 ? -17.348 -4.908 8.146 1.00 86.94 94 LEU A N 1
ATOM 708 C CA . LEU A 1 94 ? -16.626 -4.976 6.881 1.00 86.94 94 LEU A CA 1
ATOM 709 C C . LEU A 1 94 ? -15.369 -5.833 7.056 1.00 86.94 94 LEU A C 1
ATOM 711 O O . LEU A 1 94 ? -14.414 -5.418 7.718 1.00 86.94 94 LEU A O 1
ATOM 715 N N . ASP A 1 95 ? -15.373 -7.009 6.433 1.00 88.31 95 ASP A N 1
ATOM 716 C CA . ASP A 1 95 ? -14.219 -7.900 6.357 1.00 88.31 95 ASP A CA 1
ATOM 717 C C . ASP A 1 95 ? -13.532 -7.766 4.996 1.00 88.31 95 ASP A C 1
ATOM 719 O O . ASP A 1 95 ? -13.874 -8.447 4.031 1.00 88.31 95 ASP A O 1
ATOM 723 N N . LEU A 1 96 ? -12.521 -6.898 4.942 1.00 86.50 96 LEU A N 1
ATOM 724 C CA . LEU A 1 96 ? -11.734 -6.635 3.736 1.00 86.50 96 LEU A CA 1
ATOM 725 C C . LEU A 1 96 ? -11.048 -7.887 3.171 1.00 86.50 96 LEU A C 1
ATOM 727 O O . LEU A 1 96 ? -10.761 -7.925 1.977 1.00 86.50 96 LEU A O 1
ATOM 731 N N . ALA A 1 97 ? -10.787 -8.911 3.992 1.00 85.88 97 ALA A N 1
ATOM 732 C CA . ALA A 1 97 ? -10.213 -10.164 3.508 1.00 85.88 97 ALA A CA 1
ATOM 733 C C . ALA A 1 97 ? -11.224 -10.989 2.694 1.00 85.88 97 ALA A C 1
ATOM 735 O O . ALA A 1 97 ? -10.823 -11.779 1.841 1.00 85.88 97 ALA A O 1
ATOM 736 N N . CYS A 1 98 ? -12.524 -10.789 2.928 1.00 87.38 98 CYS A N 1
ATOM 737 C CA . CYS A 1 98 ? -13.603 -11.438 2.188 1.00 87.38 98 CYS A CA 1
ATOM 738 C C . CYS A 1 98 ? -14.114 -10.616 0.994 1.00 87.38 98 CYS A C 1
ATOM 740 O O . CYS A 1 98 ? -14.937 -11.124 0.229 1.00 87.38 98 CYS A O 1
ATOM 742 N N . GLU A 1 99 ? -13.649 -9.379 0.815 1.00 85.88 99 GLU A N 1
ATOM 743 C CA . GLU A 1 99 ? -14.075 -8.540 -0.304 1.00 85.88 99 GLU A CA 1
ATOM 744 C C . GLU A 1 99 ? -13.389 -8.956 -1.616 1.00 85.88 99 GLU A C 1
ATOM 746 O O . GLU A 1 99 ? -12.190 -9.251 -1.671 1.00 85.88 99 GLU A O 1
ATOM 751 N N . GLU A 1 100 ? -14.168 -8.970 -2.701 1.00 85.12 100 GLU A N 1
ATOM 752 C CA . GLU A 1 100 ? -13.677 -9.241 -4.054 1.00 85.12 100 GLU A CA 1
ATOM 753 C C . GLU A 1 100 ? -13.513 -7.935 -4.829 1.00 85.12 100 GLU A C 1
ATOM 755 O O . GLU A 1 100 ? -14.420 -7.099 -4.882 1.00 85.12 100 GLU A O 1
ATOM 760 N N . ILE A 1 101 ? -12.373 -7.796 -5.505 1.00 83.00 101 ILE A N 1
ATOM 761 C CA . ILE A 1 101 ? -12.088 -6.658 -6.370 1.00 83.00 101 ILE A CA 1
ATOM 762 C C . ILE A 1 101 ? -11.979 -7.150 -7.808 1.00 83.00 101 ILE A C 1
ATOM 764 O O . ILE A 1 101 ? -11.134 -7.979 -8.146 1.00 83.00 101 ILE A O 1
ATOM 768 N N . THR A 1 102 ? -12.821 -6.608 -8.688 1.00 81.50 102 THR A N 1
ATOM 769 C CA . THR A 1 102 ? -12.751 -6.882 -10.126 1.00 81.50 102 THR A CA 1
ATOM 770 C C . THR A 1 102 ? -12.185 -5.681 -10.872 1.00 81.50 102 THR A C 1
ATOM 772 O O . THR A 1 102 ? -12.808 -4.619 -10.907 1.00 81.50 102 THR A O 1
ATOM 775 N N . VAL A 1 103 ? -11.062 -5.874 -11.563 1.00 80.00 103 VAL A N 1
ATOM 776 C CA . VAL A 1 103 ? -10.516 -4.882 -12.499 1.00 80.00 103 VAL A CA 1
ATOM 777 C C . VAL A 1 103 ? -10.997 -5.194 -13.916 1.00 80.00 103 VAL A C 1
ATOM 779 O O . VAL A 1 103 ? -11.029 -6.352 -14.347 1.00 80.00 103 VAL A O 1
ATOM 782 N N . ARG A 1 104 ? -11.395 -4.155 -14.655 1.00 79.00 104 ARG A N 1
ATOM 783 C CA . ARG A 1 104 ? -11.844 -4.260 -16.048 1.00 79.00 104 ARG A CA 1
ATOM 784 C C . ARG A 1 104 ? -11.067 -3.307 -16.943 1.00 79.00 104 ARG A C 1
ATOM 786 O O . ARG A 1 104 ? -10.931 -2.131 -16.618 1.00 79.00 104 ARG A O 1
ATOM 793 N N . VAL A 1 105 ? -10.630 -3.804 -18.098 1.00 79.12 105 VAL A N 1
ATOM 794 C CA . VAL A 1 105 ? -10.038 -2.993 -19.169 1.00 79.12 105 VAL A CA 1
ATOM 795 C C . VAL A 1 105 ? -11.008 -3.016 -20.347 1.00 79.12 105 VAL A C 1
ATOM 797 O O . VAL A 1 105 ? -11.249 -4.047 -20.973 1.00 79.12 105 VAL A O 1
ATOM 800 N N . GLY A 1 106 ? -11.652 -1.879 -20.612 1.00 81.06 106 GLY A N 1
ATOM 801 C CA . GLY A 1 106 ? -12.779 -1.833 -21.543 1.00 81.06 106 GLY A CA 1
ATOM 802 C C . GLY A 1 106 ? -13.967 -2.661 -21.031 1.00 81.06 106 GLY A C 1
ATOM 803 O O . GLY A 1 106 ? -14.512 -2.372 -19.969 1.00 81.06 106 GLY A O 1
ATOM 804 N N . ARG A 1 107 ? -14.398 -3.673 -21.799 1.00 74.12 107 ARG A N 1
ATOM 805 C CA . ARG A 1 107 ? -15.501 -4.585 -21.416 1.00 74.12 107 ARG A CA 1
ATOM 806 C C . ARG A 1 107 ? -15.027 -5.912 -20.822 1.00 74.12 107 ARG A C 1
ATOM 808 O O . ARG A 1 107 ? -15.856 -6.696 -20.365 1.00 74.12 107 ARG A O 1
ATOM 815 N N . GLU A 1 108 ? -13.726 -6.165 -20.833 1.00 68.62 108 GLU A N 1
ATOM 816 C CA . GLU A 1 108 ? -13.144 -7.431 -20.406 1.00 68.62 108 GLU A CA 1
ATOM 817 C C . GLU A 1 108 ? -12.694 -7.354 -18.944 1.00 68.62 108 GLU A C 1
ATOM 819 O O . GLU A 1 108 ? -12.114 -6.356 -18.511 1.00 68.62 108 GLU A O 1
ATOM 824 N N . ALA A 1 109 ? -12.996 -8.398 -18.169 1.00 64.62 109 ALA A N 1
ATOM 825 C CA . ALA A 1 109 ? -12.473 -8.557 -16.816 1.00 64.62 109 ALA A CA 1
ATOM 826 C C . ALA A 1 109 ? -11.088 -9.201 -16.895 1.00 64.62 109 ALA A C 1
ATOM 828 O O . ALA A 1 109 ? -10.949 -10.258 -17.503 1.00 64.62 109 ALA A O 1
ATOM 829 N N . VAL A 1 110 ? -10.085 -8.567 -16.286 1.00 64.81 110 VAL A N 1
ATOM 830 C CA . VAL A 1 110 ? -8.680 -8.993 -16.422 1.00 64.81 110 VAL A CA 1
ATOM 831 C C . VAL A 1 110 ? -8.238 -9.997 -15.350 1.00 64.81 110 VAL A C 1
ATOM 833 O O . VAL A 1 110 ? -7.328 -10.768 -15.619 1.00 64.81 110 VAL A O 1
ATOM 836 N N . ALA A 1 111 ? -8.903 -10.038 -14.188 1.00 54.28 111 ALA A N 1
ATOM 837 C CA . ALA A 1 111 ? -8.950 -11.132 -13.199 1.00 54.28 111 ALA A CA 1
ATOM 838 C C . ALA A 1 111 ? -9.616 -10.610 -11.904 1.00 54.28 111 ALA A C 1
ATOM 840 O O . ALA A 1 111 ? -9.534 -9.407 -11.635 1.00 54.28 111 ALA A O 1
ATOM 841 N N . PRO A 1 112 ? -10.260 -11.464 -11.085 1.00 55.94 112 PRO A N 1
ATOM 842 C CA . PRO A 1 112 ? -10.611 -11.107 -9.714 1.00 55.94 112 PRO A CA 1
ATOM 843 C C . PRO A 1 112 ? -9.358 -11.120 -8.823 1.00 55.94 112 PRO A C 1
ATOM 845 O O . PRO A 1 112 ? -8.596 -12.088 -8.819 1.00 55.94 112 PRO A O 1
ATOM 848 N N . LEU A 1 113 ? -9.158 -10.053 -8.051 1.00 59.38 113 LEU A N 1
ATOM 849 C CA . LEU A 1 113 ? -8.230 -10.018 -6.924 1.00 59.38 113 LEU A CA 1
ATOM 850 C C . LEU A 1 113 ? -9.053 -10.270 -5.655 1.00 59.38 113 LEU A C 1
ATOM 852 O O . LEU A 1 113 ? -9.943 -9.490 -5.321 1.00 59.38 113 LEU A O 1
ATOM 856 N N . LEU A 1 114 ? -8.783 -11.383 -4.973 1.00 55.34 114 LEU A N 1
ATOM 857 C CA . LEU A 1 114 ? -9.347 -11.675 -3.655 1.00 55.34 114 LEU A CA 1
ATOM 858 C C . LEU A 1 114 ? -8.360 -11.233 -2.572 1.00 55.34 114 LEU A C 1
ATOM 860 O O . LEU A 1 114 ? -7.167 -11.543 -2.665 1.00 55.34 114 LEU A O 1
ATOM 864 N N . GLY A 1 115 ? -8.865 -10.595 -1.511 1.00 54.62 115 GLY A N 1
ATOM 865 C CA . GLY A 1 115 ? -8.176 -10.606 -0.221 1.00 54.62 115 GLY A CA 1
ATOM 866 C C . GLY A 1 115 ? -7.881 -12.060 0.168 1.00 54.62 115 GLY A C 1
ATOM 867 O O . GLY A 1 115 ? -8.685 -12.958 -0.087 1.00 54.62 115 GLY A O 1
ATOM 868 N N . ARG A 1 116 ? -6.677 -12.358 0.668 1.00 47.00 116 ARG A N 1
ATOM 869 C CA . ARG A 1 116 ? -6.284 -13.753 0.941 1.00 47.00 116 ARG A CA 1
ATOM 870 C C . ARG A 1 116 ? -7.287 -14.383 1.916 1.00 47.00 116 ARG A C 1
ATOM 872 O O . ARG A 1 116 ? -7.521 -13.827 2.983 1.00 47.00 116 ARG A O 1
ATOM 879 N N . ARG A 1 117 ? -7.811 -15.571 1.580 1.00 37.12 117 ARG A N 1
ATOM 880 C CA . ARG A 1 117 ? -8.478 -16.438 2.562 1.00 37.12 117 ARG A CA 1
ATOM 881 C C . ARG A 1 117 ? -7.449 -16.810 3.630 1.00 37.12 117 ARG A C 1
ATOM 883 O O . ARG A 1 117 ? -6.395 -17.343 3.276 1.00 37.12 117 ARG A O 1
ATOM 890 N N . GLY A 1 118 ? -7.743 -16.463 4.882 1.00 36.12 118 GLY A N 1
ATOM 891 C CA . GLY A 1 118 ? -7.024 -16.978 6.049 1.00 36.12 118 GLY A CA 1
ATOM 892 C C . GLY A 1 118 ? -7.074 -18.498 6.131 1.00 36.12 118 GLY A C 1
ATOM 893 O O . GLY A 1 118 ? -8.019 -19.095 5.560 1.00 36.12 118 GLY A O 1
#

Radius of gyration: 16.54 Å; chains: 1; bounding box: 39×30×43 Å

pLDDT: mean 77.98, std 19.6, range [30.09, 97.0]

Foldseek 3Di:
DDDDDDDPPPDDDDDDDFPKDWDDQKDFDFPDDDDDPDQDPVNVLVRTFWMWTKTWIFGAPDPPPPQDPVNCVVCVVSGDDMDTDDIDGDDPPDDQQADWDWDDDPPDTPDIDHNDDD

Sequence (118 aa):
MHHSYGGPGAQPVPRPELQAFFGEPVAFRLGEDLRGPEVDGHTVRAAVSEVLVELEVIDTPYGDWRLPLQGSVADNAAAARSVPGREIPLHPDLDLACEEITVRVGREAVAPLLGRRG

Secondary structure (DSSP, 8-state):
-------TT------SS---EEE--EEEEESS---SS---HHHHHHHEEEEEEEEEEE--SSGGG---HHHHHHTGGGEEEEEE---EE--TT--T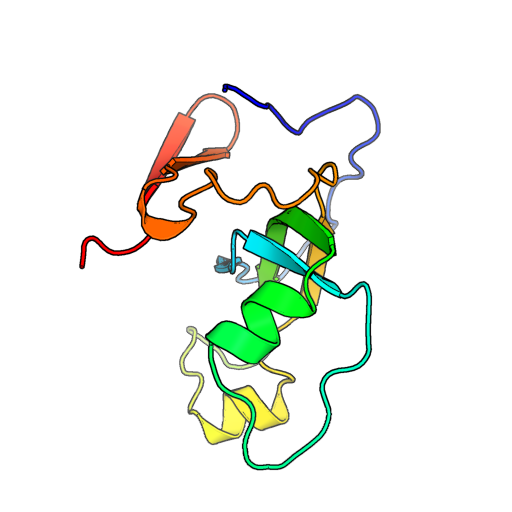TT-EEEEEETTEEEEEEEPPP-